Protein AF-A0A844MQD3-F1 (afdb_monomer_lite)

Radius of gyration: 21.3 Å; chains: 1; bounding box: 47×40×54 Å

Sequence (68 aa):
MTDPNQRRNGRGEGWMPVFRIFQFQFKQRIWVEIDPVSGQETPVDREDILDDLDIRGDQEEENGNSQR

Secondary structure (DSSP, 8-state):
---TT---------------EEEEETTTTEEEEE-TTT--EEEE-HHHHHHHTT--S-----------

Structure (mmCIF, N/CA/C/O backbone):
data_AF-A0A844MQD3-F1
#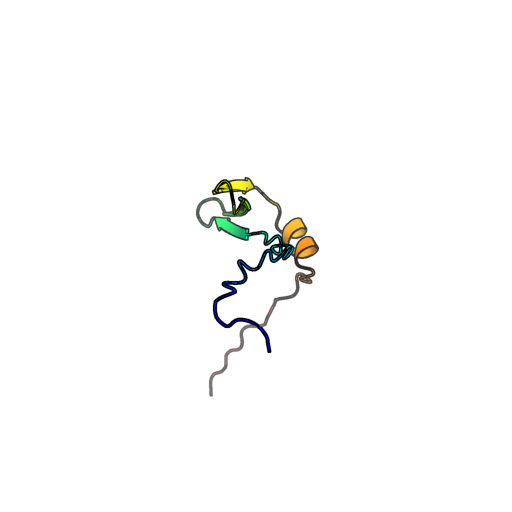
_entry.id   AF-A0A844MQD3-F1
#
loop_
_atom_site.group_PDB
_atom_site.id
_atom_site.type_symbol
_atom_site.label_atom_id
_atom_site.label_alt_id
_atom_site.label_comp_id
_atom_site.label_asym_id
_atom_site.label_entity_id
_atom_site.label_seq_id
_atom_site.pdbx_PDB_ins_code
_atom_site.Cartn_x
_atom_site.Cartn_y
_atom_site.Cartn_z
_atom_site.occupancy
_atom_site.B_iso_or_equiv
_atom_site.auth_seq_id
_atom_site.auth_comp_id
_atom_site.auth_asym_id
_atom_site.auth_atom_id
_atom_site.pdbx_PDB_model_num
ATOM 1 N N . MET A 1 1 ? 32.068 -20.577 -31.500 1.00 40.50 1 MET A N 1
ATOM 2 C CA . MET A 1 1 ? 32.833 -20.257 -30.277 1.00 40.50 1 MET A CA 1
ATOM 3 C C . MET A 1 1 ? 32.534 -18.802 -29.966 1.00 40.50 1 MET A C 1
ATOM 5 O O . MET A 1 1 ? 32.814 -17.972 -30.818 1.00 40.50 1 MET A O 1
ATOM 9 N N . THR A 1 2 ? 31.850 -18.511 -28.859 1.00 44.91 2 THR A N 1
ATOM 10 C CA . THR A 1 2 ? 31.346 -17.162 -28.542 1.00 44.91 2 THR A CA 1
ATOM 11 C C . THR A 1 2 ? 32.171 -16.575 -27.400 1.00 44.91 2 THR A C 1
ATOM 13 O O . THR A 1 2 ? 32.463 -17.276 -26.436 1.00 44.91 2 THR A O 1
ATOM 16 N N . ASP A 1 3 ? 32.581 -15.319 -27.562 1.00 42.59 3 ASP A N 1
ATOM 17 C CA . ASP A 1 3 ? 33.545 -14.584 -26.737 1.00 42.59 3 ASP A CA 1
ATOM 18 C C . ASP A 1 3 ? 33.126 -14.486 -25.246 1.00 42.59 3 ASP A C 1
ATOM 20 O O . ASP A 1 3 ? 32.026 -13.996 -24.962 1.00 42.59 3 ASP A O 1
ATOM 24 N N . PRO A 1 4 ? 33.963 -14.908 -24.274 1.00 55.44 4 PRO A N 1
ATOM 25 C CA . PRO A 1 4 ? 33.627 -14.900 -22.843 1.00 55.44 4 PRO A CA 1
ATOM 26 C C . PRO A 1 4 ? 33.569 -13.492 -22.223 1.00 55.44 4 PRO A C 1
ATOM 28 O O . PRO A 1 4 ? 33.151 -13.348 -21.076 1.00 55.44 4 PRO A O 1
ATOM 31 N N . ASN A 1 5 ? 33.941 -12.449 -22.973 1.00 52.78 5 ASN A N 1
ATOM 32 C CA . ASN A 1 5 ? 33.882 -11.053 -22.530 1.00 52.78 5 ASN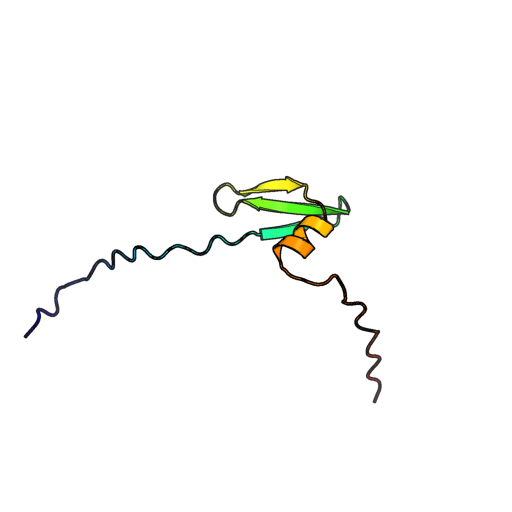 A CA 1
ATOM 33 C C . ASN A 1 5 ? 32.637 -10.291 -22.999 1.00 52.78 5 ASN A C 1
ATOM 35 O O . ASN A 1 5 ? 32.537 -9.081 -22.775 1.00 52.78 5 ASN A O 1
ATOM 39 N N . GLN A 1 6 ? 31.633 -10.970 -23.565 1.00 45.22 6 GLN A N 1
ATOM 40 C CA . GLN A 1 6 ? 30.290 -10.400 -23.587 1.00 45.22 6 GLN A CA 1
ATOM 41 C C . GLN A 1 6 ? 29.734 -10.382 -22.159 1.00 45.22 6 GLN A C 1
ATOM 43 O O . GLN A 1 6 ? 28.943 -11.236 -21.761 1.00 45.22 6 GLN A O 1
ATOM 48 N N . ARG A 1 7 ? 30.083 -9.334 -21.400 1.00 48.31 7 ARG A N 1
ATOM 49 C CA . ARG A 1 7 ? 29.162 -8.758 -20.420 1.00 48.31 7 ARG A CA 1
ATOM 50 C C . ARG A 1 7 ? 27.912 -8.371 -21.204 1.00 48.31 7 ARG A C 1
ATOM 52 O O . ARG A 1 7 ? 27.783 -7.250 -21.691 1.00 48.31 7 ARG A O 1
ATOM 59 N N . ARG A 1 8 ? 27.009 -9.338 -21.386 1.00 48.28 8 ARG A N 1
ATOM 60 C CA . ARG A 1 8 ? 25.609 -9.081 -21.680 1.00 48.28 8 ARG A CA 1
ATOM 61 C C . ARG A 1 8 ? 25.146 -8.188 -20.539 1.00 48.28 8 ARG A C 1
ATOM 63 O O . ARG A 1 8 ? 24.775 -8.675 -19.477 1.00 48.28 8 ARG A O 1
ATOM 70 N N . ASN A 1 9 ? 25.193 -6.878 -20.757 1.00 48.12 9 ASN A N 1
ATOM 71 C CA . ASN A 1 9 ? 24.247 -5.979 -20.131 1.00 48.12 9 ASN A CA 1
ATOM 72 C C . ASN A 1 9 ? 22.899 -6.513 -20.592 1.00 48.12 9 ASN A C 1
ATOM 74 O O . ASN A 1 9 ? 22.478 -6.246 -21.719 1.00 48.12 9 ASN A O 1
ATOM 78 N N . GLY A 1 10 ? 22.320 -7.402 -19.786 1.00 45.19 10 GLY A N 1
ATOM 79 C CA . GLY A 1 10 ? 20.993 -7.923 -20.005 1.00 45.19 10 GLY A CA 1
ATOM 80 C C . GLY A 1 10 ? 20.075 -6.721 -20.020 1.00 45.19 10 GLY A C 1
ATOM 81 O O . GLY A 1 10 ? 19.656 -6.247 -18.972 1.00 45.19 10 GLY A O 1
ATOM 82 N N . ARG A 1 11 ? 19.789 -6.212 -21.217 1.00 49.31 11 ARG A N 1
ATOM 83 C CA . ARG A 1 11 ? 18.582 -5.451 -21.502 1.00 49.31 11 ARG A CA 1
ATOM 84 C C . ARG A 1 11 ? 17.437 -6.443 -21.346 1.00 49.31 11 ARG A C 1
ATOM 86 O O . ARG A 1 11 ? 16.904 -6.953 -22.323 1.00 49.31 11 ARG A O 1
ATOM 93 N N . GLY A 1 12 ? 17.167 -6.829 -20.105 1.00 51.22 12 GLY A N 1
A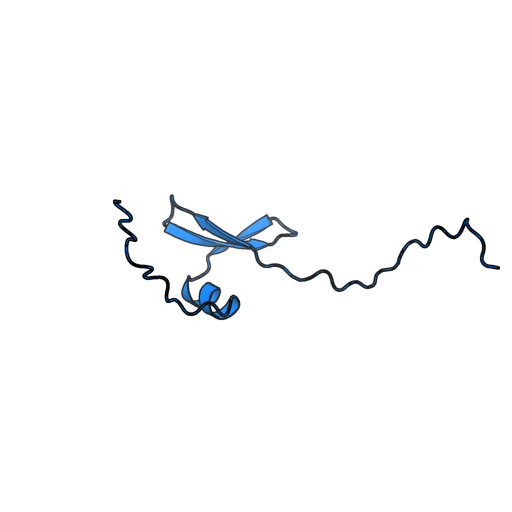TOM 94 C CA . GLY A 1 12 ? 15.897 -7.415 -19.766 1.00 51.22 12 GLY A CA 1
ATOM 95 C C . GLY A 1 12 ? 14.905 -6.280 -19.898 1.00 51.22 12 GLY A C 1
ATOM 96 O O . GLY A 1 12 ? 14.799 -5.461 -18.994 1.00 51.22 12 GLY A O 1
ATOM 97 N N . GLU A 1 13 ? 14.175 -6.241 -21.007 1.00 46.47 13 GLU A N 1
ATOM 98 C CA . GLU A 1 13 ? 12.829 -5.659 -21.055 1.00 46.47 13 GLU A CA 1
ATOM 99 C C . GLU A 1 13 ? 11.897 -6.524 -20.185 1.00 46.47 13 GLU A C 1
ATOM 101 O O . GLU A 1 13 ? 10.873 -7.042 -20.623 1.00 46.47 13 GLU A O 1
ATOM 106 N N . GLY A 1 14 ? 12.322 -6.793 -18.950 1.00 52.12 14 GLY A N 1
ATOM 107 C CA . GLY A 1 14 ? 11.515 -7.460 -17.962 1.00 52.12 14 GLY A CA 1
ATOM 108 C C . GLY A 1 14 ? 10.499 -6.432 -17.534 1.00 52.12 14 GLY A C 1
ATOM 109 O O . GLY A 1 14 ? 10.867 -5.440 -16.909 1.00 52.12 14 GLY A O 1
ATOM 110 N N . TRP A 1 15 ? 9.244 -6.654 -17.906 1.00 50.81 15 TRP A N 1
ATOM 111 C CA . TRP A 1 15 ? 8.111 -6.033 -17.245 1.00 50.81 15 TRP A CA 1
ATOM 112 C C . TRP A 1 15 ? 8.322 -6.219 -15.748 1.00 50.81 15 TRP A C 1
ATOM 114 O O . TRP A 1 15 ? 8.198 -7.328 -15.229 1.00 50.81 15 TRP A O 1
ATOM 124 N N . MET A 1 16 ? 8.767 -5.161 -15.074 1.00 53.78 16 MET A N 1
ATOM 125 C CA . MET A 1 16 ? 8.880 -5.184 -13.629 1.00 53.78 16 MET A CA 1
ATOM 126 C C . MET A 1 16 ? 7.439 -5.350 -13.135 1.00 53.78 16 MET A C 1
ATOM 128 O O . MET A 1 16 ? 6.591 -4.548 -13.536 1.00 53.78 16 MET A O 1
ATOM 132 N N . PRO A 1 17 ? 7.113 -6.414 -12.382 1.00 58.12 17 PRO A N 1
ATOM 133 C CA . PRO A 1 17 ? 5.750 -6.614 -11.921 1.00 58.12 17 PRO A CA 1
ATOM 134 C C . PRO A 1 17 ? 5.348 -5.389 -11.103 1.00 58.12 17 PRO A C 1
ATOM 136 O O . PRO A 1 17 ? 6.073 -4.987 -10.194 1.00 58.12 17 PRO A O 1
ATOM 139 N N . VAL A 1 18 ? 4.229 -4.764 -11.467 1.00 68.81 18 VAL A N 1
ATOM 140 C CA . VAL A 1 18 ? 3.668 -3.649 -10.703 1.00 68.81 18 VAL A CA 1
ATOM 141 C C . VAL A 1 18 ? 3.106 -4.252 -9.421 1.00 68.81 18 VAL A C 1
ATOM 143 O O . VAL A 1 18 ? 2.070 -4.907 -9.450 1.00 68.81 18 VAL A O 1
ATOM 146 N N . PHE A 1 19 ? 3.830 -4.108 -8.314 1.00 74.56 19 PHE A N 1
ATOM 147 C CA . PHE A 1 19 ? 3.352 -4.506 -6.995 1.00 74.56 19 PHE A CA 1
ATOM 148 C C . PHE A 1 19 ? 2.686 -3.304 -6.320 1.00 74.56 19 PHE A C 1
ATOM 150 O O . PHE A 1 19 ? 3.269 -2.222 -6.271 1.00 74.56 19 PHE A O 1
ATOM 157 N N . ARG A 1 20 ? 1.466 -3.496 -5.811 1.00 80.88 20 ARG A N 1
ATOM 158 C CA . ARG A 1 20 ? 0.775 -2.530 -4.946 1.00 80.88 20 ARG A CA 1
ATOM 159 C C . ARG A 1 20 ? 1.073 -2.869 -3.490 1.00 80.88 20 ARG A C 1
ATOM 161 O O . ARG A 1 20 ? 1.127 -4.045 -3.129 1.00 80.88 20 ARG A O 1
ATOM 168 N N . ILE A 1 21 ? 1.306 -1.852 -2.666 1.00 88.06 21 ILE A N 1
ATOM 169 C CA . ILE A 1 21 ? 1.588 -2.020 -1.238 1.00 88.06 21 ILE A CA 1
ATOM 170 C C . ILE A 1 21 ? 0.415 -1.441 -0.461 1.00 88.06 21 ILE A C 1
ATOM 172 O O . ILE A 1 21 ? 0.159 -0.246 -0.543 1.00 88.06 21 ILE A O 1
ATOM 176 N N . PHE A 1 22 ? -0.248 -2.274 0.336 1.00 88.88 22 PHE A N 1
ATOM 177 C CA . PHE A 1 22 ? -1.318 -1.845 1.231 1.00 88.88 22 PHE A CA 1
ATOM 178 C C . PHE A 1 22 ? -0.851 -1.943 2.682 1.00 88.88 22 PHE A C 1
ATOM 180 O O . PHE A 1 22 ? -0.330 -2.977 3.108 1.00 88.88 22 PHE A O 1
ATOM 187 N N . GLN A 1 23 ? -1.040 -0.878 3.459 1.00 90.12 23 GLN A N 1
ATOM 188 C CA . GLN A 1 23 ? -0.682 -0.836 4.873 1.00 90.12 23 GLN A CA 1
ATOM 189 C C . GLN A 1 23 ? -1.871 -0.398 5.726 1.00 90.12 23 GLN A C 1
ATOM 191 O O . GLN A 1 23 ? -2.518 0.613 5.461 1.00 90.12 23 GLN A O 1
ATOM 196 N N . PHE A 1 24 ? -2.123 -1.130 6.811 1.00 92.12 24 PHE A N 1
ATOM 197 C CA . PHE A 1 24 ? -3.098 -0.720 7.815 1.00 92.12 24 PHE A CA 1
ATOM 198 C C . PHE A 1 24 ? -2.465 0.227 8.841 1.00 92.12 24 PHE A C 1
ATOM 200 O O . PHE A 1 24 ? -1.544 -0.147 9.574 1.00 92.12 24 PHE A O 1
ATOM 207 N N . GLN A 1 25 ? -2.986 1.450 8.944 1.00 90.94 25 GLN A N 1
ATOM 208 C CA . GLN A 1 25 ? -2.534 2.434 9.925 1.00 90.94 25 GLN A CA 1
ATOM 209 C C . GLN A 1 25 ? -3.354 2.339 11.217 1.00 90.94 25 GLN A C 1
ATOM 211 O O . GLN A 1 25 ? -4.409 2.957 11.358 1.00 90.94 25 GLN A O 1
ATOM 216 N N . PHE A 1 26 ? -2.832 1.622 12.219 1.00 88.56 26 PHE A N 1
ATOM 217 C CA . PHE A 1 26 ? -3.551 1.334 13.473 1.00 88.56 26 PHE A CA 1
ATOM 218 C C . PHE A 1 26 ? -4.060 2.581 14.221 1.00 88.56 26 PHE A C 1
ATOM 220 O O . PHE A 1 26 ? -5.147 2.554 14.795 1.00 88.56 26 PHE A O 1
ATOM 227 N N . LYS A 1 27 ? -3.303 3.690 14.205 1.00 90.69 27 LYS A N 1
ATOM 228 C CA . LYS A 1 27 ? -3.684 4.937 14.900 1.00 90.69 27 LYS A CA 1
ATOM 229 C C . LYS A 1 27 ? -4.947 5.576 14.325 1.00 90.69 27 LYS A C 1
ATOM 231 O O . LYS A 1 27 ? -5.726 6.152 15.073 1.00 90.69 27 LYS A O 1
ATOM 236 N N . GLN A 1 28 ? -5.108 5.495 13.009 1.00 88.19 28 GLN A N 1
ATOM 237 C CA . GLN A 1 28 ? -6.207 6.119 12.277 1.00 88.19 28 GLN A CA 1
ATOM 238 C C . GLN A 1 28 ? -7.298 5.104 11.911 1.00 88.19 28 GLN A C 1
ATOM 240 O O . GLN A 1 28 ? -8.401 5.504 11.565 1.00 88.19 28 GLN A O 1
ATOM 245 N N . ARG A 1 29 ? -7.012 3.800 12.051 1.00 90.12 29 ARG A N 1
ATOM 246 C CA . ARG A 1 29 ? -7.882 2.684 11.651 1.00 90.12 29 ARG A CA 1
ATOM 247 C C . ARG A 1 29 ? -8.297 2.754 10.178 1.00 90.12 29 ARG A C 1
ATOM 249 O O . ARG A 1 29 ? -9.431 2.431 9.843 1.00 90.12 29 ARG A O 1
ATOM 256 N N . ILE A 1 30 ? -7.366 3.152 9.318 1.00 91.50 30 ILE A N 1
ATOM 257 C CA . ILE A 1 30 ? -7.559 3.238 7.867 1.00 91.50 30 ILE A CA 1
ATOM 258 C C . ILE A 1 30 ? -6.568 2.332 7.143 1.00 91.50 30 ILE A C 1
ATOM 260 O O . ILE A 1 30 ? -5.489 2.033 7.670 1.00 91.50 30 ILE A O 1
ATOM 264 N N . TRP A 1 31 ? -6.929 1.928 5.931 1.00 93.31 31 TRP A N 1
ATOM 265 C CA . TRP A 1 31 ? -6.000 1.342 4.976 1.00 93.31 31 TRP A CA 1
ATOM 266 C C . TRP A 1 31 ? -5.437 2.436 4.073 1.00 93.31 31 TRP A C 1
ATOM 268 O O . TRP A 1 31 ? -6.146 3.374 3.707 1.00 93.31 31 TRP A O 1
ATOM 278 N N . VAL A 1 32 ? -4.153 2.329 3.745 1.00 94.00 32 VAL A N 1
ATOM 279 C CA . VAL A 1 32 ? -3.497 3.196 2.764 1.00 94.00 32 VAL A CA 1
ATOM 280 C C . VAL A 1 32 ? -2.789 2.350 1.715 1.00 94.00 32 VAL A C 1
ATOM 282 O O . VAL A 1 32 ? -2.165 1.340 2.046 1.00 94.00 32 VAL A O 1
ATOM 285 N N . GLU A 1 33 ? -2.883 2.766 0.459 1.00 92.38 33 GLU A N 1
ATOM 286 C CA . GLU A 1 33 ? -2.012 2.309 -0.616 1.00 92.38 33 GLU A CA 1
ATOM 287 C C . GLU A 1 33 ? -0.762 3.191 -0.646 1.00 92.38 33 GLU A C 1
ATOM 289 O O . GLU A 1 33 ? -0.850 4.416 -0.531 1.00 92.38 33 GLU A O 1
ATOM 294 N N . ILE A 1 34 ? 0.402 2.563 -0.785 1.00 9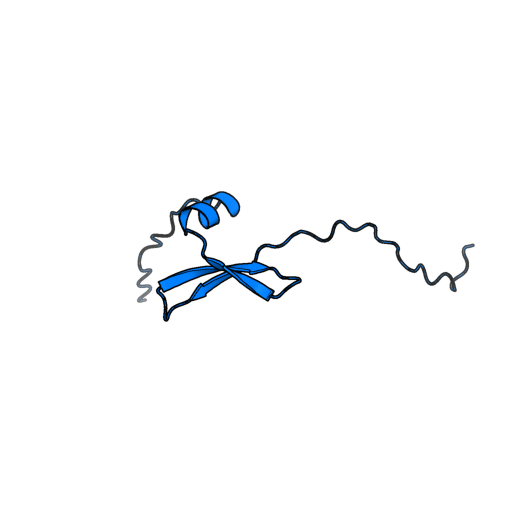1.62 34 ILE A N 1
ATOM 295 C CA . ILE A 1 34 ? 1.697 3.232 -0.847 1.00 91.62 34 ILE A CA 1
ATOM 296 C C . ILE A 1 34 ? 2.273 3.042 -2.245 1.00 91.62 34 ILE A C 1
ATOM 298 O O . ILE A 1 34 ? 2.553 1.913 -2.658 1.00 91.62 34 ILE A O 1
ATOM 302 N N . ASP A 1 35 ? 2.507 4.150 -2.947 1.00 87.31 35 ASP A N 1
ATOM 303 C CA . ASP A 1 35 ? 3.244 4.137 -4.208 1.00 87.31 35 ASP A CA 1
ATOM 304 C C . ASP A 1 35 ? 4.701 3.707 -3.939 1.00 87.31 35 ASP A C 1
ATOM 306 O O . ASP A 1 35 ? 5.428 4.405 -3.225 1.00 87.31 35 ASP A O 1
ATOM 310 N N . PRO A 1 36 ? 5.174 2.583 -4.508 1.00 82.19 36 PRO A N 1
ATOM 311 C CA . PRO A 1 36 ? 6.517 2.073 -4.245 1.00 82.19 36 PRO A CA 1
ATOM 312 C C . PRO A 1 36 ? 7.641 2.932 -4.847 1.00 82.19 36 PRO A C 1
ATOM 314 O O . PRO A 1 36 ? 8.804 2.746 -4.486 1.00 82.19 36 PRO A O 1
ATOM 317 N N . VAL A 1 37 ? 7.327 3.846 -5.770 1.00 84.25 37 VAL A N 1
ATOM 318 C CA . VAL A 1 37 ? 8.291 4.749 -6.412 1.00 84.25 37 VAL A CA 1
ATOM 319 C C . VAL A 1 37 ? 8.381 6.069 -5.656 1.00 84.25 37 VAL A C 1
ATOM 321 O O . VAL A 1 37 ? 9.483 6.522 -5.344 1.00 84.25 37 VAL A O 1
ATOM 324 N N . SER A 1 38 ? 7.237 6.699 -5.379 1.00 88.44 38 SER A N 1
ATOM 325 C CA . SER A 1 38 ? 7.194 8.025 -4.748 1.00 88.44 38 SER A CA 1
ATOM 326 C C . SER A 1 38 ? 7.080 7.983 -3.221 1.00 88.44 38 SER A C 1
ATOM 328 O O . SER A 1 38 ? 7.412 8.967 -2.560 1.00 88.44 38 SER A O 1
ATOM 330 N N . GLY A 1 39 ? 6.628 6.862 -2.653 1.00 87.88 39 GLY A N 1
ATOM 331 C CA . GLY A 1 39 ? 6.293 6.730 -1.234 1.00 87.88 39 GLY A CA 1
ATOM 332 C C . GLY A 1 39 ? 5.013 7.466 -0.834 1.00 87.88 39 GLY A C 1
ATOM 333 O O . GLY A 1 39 ? 4.759 7.630 0.357 1.00 87.88 39 GLY A O 1
ATOM 334 N N . GLN A 1 40 ? 4.226 7.955 -1.797 1.00 91.56 40 GLN A N 1
ATOM 335 C CA . GLN A 1 40 ? 2.974 8.648 -1.522 1.00 91.56 40 GLN A CA 1
ATOM 336 C C . GLN A 1 40 ? 1.938 7.681 -0.938 1.00 91.56 40 GLN A C 1
ATOM 338 O O . GLN A 1 40 ? 1.701 6.612 -1.495 1.00 91.56 40 GLN A O 1
ATOM 343 N N . GLU A 1 41 ? 1.300 8.091 0.159 1.00 93.00 41 GLU A N 1
ATOM 344 C CA . GLU A 1 41 ? 0.219 7.345 0.803 1.00 93.00 41 GLU A CA 1
ATOM 345 C C . GLU A 1 41 ? -1.140 7.884 0.345 1.00 93.00 41 GLU A C 1
ATOM 347 O O . GLU A 1 41 ? -1.395 9.090 0.418 1.00 93.00 41 GLU A O 1
ATOM 352 N N . THR A 1 42 ? -2.024 6.990 -0.091 1.00 92.50 42 THR A N 1
ATOM 353 C CA . THR A 1 42 ? -3.402 7.318 -0.472 1.00 92.50 42 THR A CA 1
ATOM 354 C C . THR A 1 42 ? -4.363 6.463 0.351 1.00 92.50 42 THR A C 1
ATOM 356 O O . THR A 1 42 ? -4.204 5.245 0.361 1.00 92.50 42 THR A O 1
ATOM 359 N N . PRO A 1 43 ? -5.341 7.047 1.066 1.00 93.50 43 PRO A N 1
ATOM 360 C CA . PRO A 1 43 ? -6.365 6.269 1.757 1.00 93.50 43 PRO A CA 1
ATOM 361 C C . PRO A 1 43 ? -7.154 5.407 0.769 1.00 93.50 43 PRO A C 1
ATOM 363 O O . PRO A 1 43 ? -7.557 5.904 -0.280 1.00 93.50 43 PRO A O 1
ATOM 366 N N . VAL A 1 44 ? -7.384 4.145 1.122 1.00 91.56 44 VAL A N 1
ATOM 367 C CA . VAL A 1 44 ? -8.138 3.185 0.304 1.00 91.56 44 VAL A CA 1
ATOM 368 C C . VAL A 1 44 ? -9.123 2.409 1.167 1.00 91.56 44 VAL A C 1
ATOM 370 O O . VAL A 1 44 ? -8.889 2.202 2.364 1.00 91.56 44 VAL A O 1
ATOM 373 N N . ASP A 1 45 ? -10.225 1.975 0.565 1.00 90.44 45 ASP A N 1
ATOM 374 C CA . ASP A 1 45 ? -11.217 1.156 1.245 1.00 90.44 45 ASP A CA 1
ATOM 375 C C . ASP A 1 45 ? -10.795 -0.320 1.266 1.00 90.44 45 ASP A C 1
ATOM 377 O O . ASP A 1 45 ? -10.091 -0.823 0.391 1.00 90.44 45 ASP A O 1
ATOM 381 N N . ARG A 1 46 ? -11.215 -1.045 2.311 1.00 84.00 46 ARG A N 1
ATOM 382 C CA . ARG A 1 46 ? -10.871 -2.468 2.468 1.00 84.00 46 ARG A CA 1
ATOM 383 C C . ARG A 1 46 ? -11.442 -3.323 1.336 1.00 84.00 46 ARG A C 1
ATOM 385 O O . ARG A 1 46 ? -10.795 -4.292 0.958 1.00 84.00 46 ARG A O 1
ATOM 392 N N . GLU A 1 47 ? -12.650 -3.022 0.863 1.00 84.12 47 GLU A N 1
ATOM 393 C CA . GLU A 1 47 ? -13.302 -3.817 -0.187 1.00 84.12 47 GLU A CA 1
ATOM 394 C C . GLU A 1 47 ? -12.535 -3.722 -1.507 1.00 84.12 47 GLU A C 1
ATOM 396 O O . GLU A 1 47 ? -12.247 -4.759 -2.094 1.00 84.12 47 GLU A O 1
ATOM 401 N N . ASP A 1 48 ? -12.051 -2.529 -1.864 1.00 84.75 48 ASP A N 1
ATOM 402 C CA . ASP A 1 48 ? -11.201 -2.321 -3.042 1.00 84.75 48 ASP A CA 1
ATOM 403 C C . ASP A 1 48 ? -9.916 -3.165 -2.982 1.00 84.75 48 ASP A C 1
ATOM 405 O O . ASP A 1 48 ? -9.507 -3.757 -3.978 1.00 84.75 48 ASP A O 1
ATOM 409 N N . ILE A 1 49 ? -9.296 -3.279 -1.799 1.00 85.06 49 ILE A N 1
ATOM 410 C CA . ILE A 1 49 ? -8.105 -4.122 -1.601 1.00 85.06 49 ILE A CA 1
ATOM 411 C C . ILE A 1 49 ? -8.438 -5.606 -1.792 1.00 85.06 49 ILE A C 1
ATOM 413 O O . ILE A 1 49 ? -7.644 -6.355 -2.361 1.00 85.06 49 ILE A O 1
ATOM 417 N N . LEU A 1 50 ? -9.574 -6.058 -1.261 1.00 83.31 50 LEU A N 1
ATOM 418 C CA . LEU A 1 50 ? -9.983 -7.460 -1.362 1.00 83.31 50 LEU A CA 1
ATOM 419 C C . LEU A 1 50 ? -10.293 -7.844 -2.810 1.00 83.31 50 LEU A C 1
ATOM 421 O O . LEU A 1 50 ? -9.858 -8.910 -3.250 1.00 83.31 50 LEU A O 1
ATOM 425 N N . ASP A 1 51 ? -10.971 -6.955 -3.534 1.00 81.12 51 ASP A N 1
ATOM 426 C CA . ASP A 1 51 ? -11.259 -7.102 -4.958 1.00 81.12 51 ASP A CA 1
ATOM 427 C C . ASP A 1 51 ? -9.966 -7.127 -5.786 1.00 81.12 51 ASP A C 1
ATOM 429 O O . ASP A 1 51 ? -9.779 -8.023 -6.607 1.00 81.12 51 ASP A O 1
ATOM 433 N N . ASP A 1 52 ? -9.031 -6.205 -5.530 1.00 79.56 52 ASP A N 1
ATOM 434 C CA . ASP A 1 52 ? -7.737 -6.141 -6.224 1.00 79.56 52 ASP A CA 1
ATOM 435 C C . ASP A 1 52 ? -6.868 -7.387 -6.001 1.00 79.56 52 ASP A C 1
ATOM 437 O O . ASP A 1 52 ? -6.107 -7.794 -6.883 1.00 79.56 52 ASP A O 1
ATOM 441 N N . LEU A 1 53 ? -6.920 -7.963 -4.799 1.00 79.56 53 LEU A N 1
ATOM 442 C CA . LEU A 1 53 ? -6.087 -9.104 -4.428 1.00 79.56 53 LEU A CA 1
ATOM 443 C C . LEU A 1 53 ? -6.730 -10.455 -4.776 1.00 79.56 53 LEU A C 1
ATOM 445 O O . LEU A 1 53 ? -6.139 -11.491 -4.462 1.00 79.56 53 LEU A O 1
ATOM 449 N N . ASP A 1 54 ? -7.917 -10.466 -5.396 1.00 73.56 54 ASP A N 1
ATOM 450 C CA . ASP A 1 54 ? -8.741 -11.668 -5.587 1.00 73.56 54 ASP A CA 1
ATOM 451 C C . ASP A 1 54 ? -8.932 -12.458 -4.267 1.00 73.56 54 ASP A C 1
ATOM 453 O O . ASP A 1 54 ? -9.114 -13.684 -4.249 1.00 73.56 54 ASP A O 1
ATOM 457 N N . ILE A 1 55 ? -8.875 -11.760 -3.127 1.00 71.69 55 ILE A N 1
ATOM 458 C CA . ILE A 1 55 ? -9.036 -12.351 -1.802 1.00 71.69 55 ILE A CA 1
ATOM 459 C C . ILE A 1 55 ? -10.520 -12.284 -1.476 1.00 71.69 55 ILE A C 1
ATOM 461 O O . ILE A 1 55 ? -11.061 -11.233 -1.140 1.00 71.69 55 ILE A O 1
ATOM 465 N N . ARG A 1 56 ? -11.190 -13.437 -1.511 1.00 64.94 56 ARG A N 1
ATOM 466 C CA . ARG A 1 56 ? -12.529 -13.556 -0.919 1.00 64.94 56 ARG A CA 1
ATOM 467 C C . ARG A 1 56 ? -12.380 -13.212 0.557 1.00 64.94 56 ARG A C 1
ATOM 469 O O . ARG A 1 56 ? -11.515 -13.786 1.212 1.00 64.94 56 ARG A O 1
ATOM 476 N N . GLY A 1 57 ? -13.176 -12.275 1.067 1.00 60.84 57 GLY A N 1
ATOM 477 C CA . GLY A 1 57 ? -13.094 -11.737 2.433 1.00 60.84 57 GLY A CA 1
ATOM 478 C C . GLY A 1 57 ? -13.354 -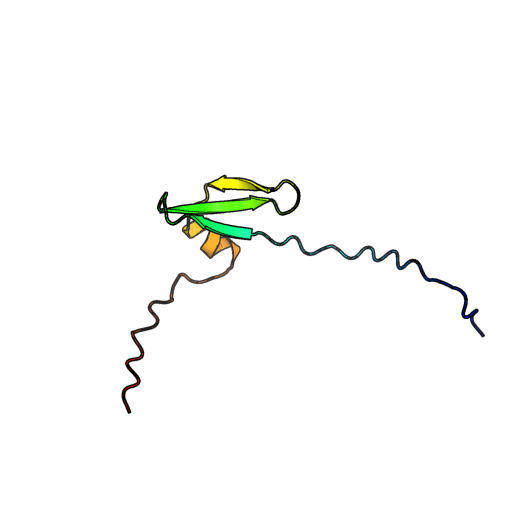12.736 3.573 1.00 60.84 57 GLY A C 1
ATOM 479 O O . GLY A 1 57 ? -13.715 -12.307 4.667 1.00 60.84 57 GLY A O 1
ATOM 480 N N . ASP A 1 58 ? -13.148 -14.029 3.335 1.00 66.19 58 ASP A N 1
ATOM 481 C CA . ASP A 1 58 ? -13.379 -15.144 4.236 1.00 66.19 58 ASP A CA 1
ATOM 482 C C . ASP A 1 58 ? -12.053 -15.582 4.878 1.00 66.19 58 ASP A C 1
ATOM 484 O O . ASP A 1 58 ? -11.406 -16.538 4.457 1.00 66.19 58 ASP A O 1
ATOM 488 N N . GLN A 1 59 ? -11.655 -14.878 5.936 1.00 58.34 59 GLN A N 1
ATOM 489 C CA . GLN A 1 59 ? -10.859 -15.468 7.016 1.00 58.34 59 GLN A CA 1
ATOM 490 C C . GLN A 1 59 ? -11.481 -15.072 8.359 1.00 58.34 59 GLN A C 1
ATOM 492 O O . GLN A 1 59 ? -10.883 -14.399 9.195 1.00 58.34 59 GLN A O 1
ATOM 497 N N . GLU A 1 60 ? -12.704 -15.545 8.587 1.00 55.81 60 GLU A N 1
ATOM 498 C CA . GLU A 1 60 ? -13.042 -16.097 9.898 1.00 55.81 60 GLU A CA 1
ATOM 499 C C . GLU A 1 60 ? -12.398 -17.495 9.995 1.00 55.81 60 GLU A C 1
ATOM 501 O O . GLU A 1 60 ? -13.085 -18.512 10.008 1.00 55.81 60 GLU A O 1
ATOM 506 N N . GLU A 1 61 ? -11.061 -17.580 10.039 1.00 55.09 61 GLU A N 1
ATOM 507 C CA . GLU A 1 61 ? -10.406 -18.776 10.582 1.00 55.09 61 GLU A CA 1
ATOM 508 C C . GLU A 1 61 ? -10.537 -18.703 12.104 1.00 55.09 61 GLU A C 1
ATOM 510 O O . GLU A 1 61 ? -9.709 -18.156 12.833 1.00 55.09 61 GLU A O 1
ATOM 515 N N . GLU A 1 62 ? -11.709 -19.164 12.534 1.00 50.38 62 GLU A N 1
ATOM 516 C CA . GLU A 1 62 ? -11.972 -19.938 13.735 1.00 50.38 62 GLU A CA 1
ATOM 517 C C . GLU A 1 62 ? -10.728 -20.151 14.613 1.00 50.38 62 GLU A C 1
ATOM 519 O O . GLU A 1 62 ? -9.773 -20.826 14.230 1.00 50.38 62 GLU A O 1
ATOM 524 N N . ASN A 1 63 ? -10.767 -19.568 15.815 1.00 44.00 63 ASN A N 1
ATOM 525 C CA . ASN A 1 63 ? -9.856 -19.822 16.927 1.00 44.00 63 ASN A CA 1
ATOM 526 C C . ASN A 1 63 ? -9.512 -21.318 17.040 1.00 44.00 63 ASN A C 1
ATOM 528 O O . ASN A 1 63 ? -10.198 -22.080 17.725 1.00 44.00 63 ASN A O 1
ATOM 532 N N . GLY A 1 64 ? -8.406 -21.723 16.420 1.00 43.66 64 GLY A N 1
ATOM 533 C CA . GLY A 1 64 ? -7.785 -23.023 16.606 1.00 43.66 64 GLY A CA 1
ATOM 534 C C . GLY A 1 64 ? -7.177 -23.102 18.000 1.00 43.66 64 GLY A C 1
ATOM 535 O O . GLY A 1 64 ? -5.967 -22.969 18.169 1.00 43.66 64 GLY A O 1
ATOM 536 N N . ASN A 1 65 ? -8.024 -23.311 19.007 1.00 45.25 65 ASN A N 1
ATOM 537 C CA . ASN A 1 65 ? -7.640 -23.679 20.361 1.00 45.25 65 ASN A CA 1
ATOM 538 C C . ASN A 1 65 ? -7.020 -25.090 20.332 1.00 45.25 65 ASN A C 1
ATOM 540 O O . ASN A 1 65 ? -7.638 -26.065 20.754 1.00 45.25 65 ASN A O 1
ATOM 544 N N . SER A 1 66 ? -5.803 -25.219 19.799 1.00 45.03 66 SER A N 1
ATOM 545 C CA . SER A 1 66 ? -5.004 -26.443 19.890 1.00 45.03 66 SER A CA 1
ATOM 546 C C . SER A 1 66 ? -4.395 -26.541 21.286 1.00 45.03 66 SER A C 1
ATOM 548 O O . SER A 1 66 ? -3.203 -26.343 21.497 1.00 45.03 66 SER A O 1
ATOM 550 N N . GLN A 1 67 ? -5.253 -26.843 22.258 1.00 43.81 67 GLN A N 1
ATOM 551 C CA . GLN A 1 67 ? -4.861 -27.512 23.490 1.00 43.81 67 GLN A CA 1
ATOM 552 C C . GLN A 1 67 ? -4.846 -29.019 23.209 1.00 43.81 67 GLN A C 1
ATOM 554 O O . GLN A 1 67 ? -5.909 -29.632 23.103 1.00 43.81 67 GLN A O 1
ATOM 559 N N . ARG A 1 68 ? -3.657 -29.616 23.118 1.00 43.84 68 ARG A N 1
ATOM 560 C CA . ARG A 1 68 ? -3.399 -31.004 23.520 1.00 43.84 68 ARG A CA 1
ATOM 561 C C . ARG A 1 68 ? -1.954 -31.158 23.959 1.00 43.84 68 ARG A C 1
ATOM 563 O O . ARG A 1 68 ? -1.074 -30.644 23.240 1.00 43.84 68 ARG A O 1
#

Foldseek 3Di:
DDDPPPPPPPPPPPPPPDDWDWDQDPVVRFIWIADPPPRDTDTDDPVVVCVVVVNDPDPPPDPPPPDD

pLDDT: mean 70.51, std 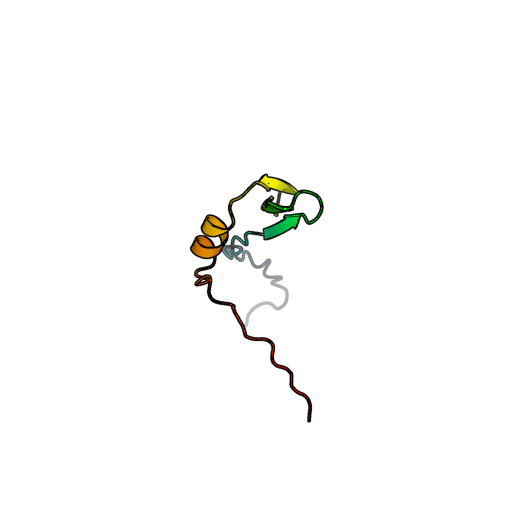19.04, range [40.5, 94.0]